Protein AF-A0A1Q2SLZ6-F1 (afdb_monomer)

Foldseek 3Di:
DDDPPDDQDVVNVLVVCLVVQVQVLCVVVVHDSDDSVPQAAEDEQEADALVSLVVVLVVVQVCVLVVNVSSHRYYHYDHSRCVNVVVQVVVCVVVVPDRLRYDCVRCPVVVVVVVPPPPVVVSVVVVCPNDPVDDDDPVNVVCVVVVVVVVVCVVVVVVVD

Organism: NCBI:txid1630141

Structure (mmCIF, N/CA/C/O backbone):
data_AF-A0A1Q2SLZ6-F1
#
_entry.id   AF-A0A1Q2SLZ6-F1
#
loop_
_atom_site.group_PDB
_atom_site.id
_atom_site.type_symbol
_atom_site.label_atom_id
_atom_site.label_alt_id
_atom_site.label_comp_id
_atom_site.label_asym_id
_atom_site.label_entity_id
_atom_site.label_seq_id
_atom_site.pdbx_PDB_ins_code
_atom_site.Cartn_x
_atom_site.Cartn_y
_atom_site.Cartn_z
_atom_site.occupancy
_atom_site.B_iso_or_equiv
_atom_site.auth_seq_id
_atom_site.auth_comp_id
_atom_site.auth_asym_id
_atom_site.auth_atom_id
_atom_site.pdbx_PDB_model_num
ATOM 1 N N . MET A 1 1 ? -4.630 22.735 33.637 1.00 45.22 1 MET A N 1
ATOM 2 C CA . MET A 1 1 ? -4.993 21.303 33.680 1.00 45.22 1 MET A CA 1
ATOM 3 C C . MET A 1 1 ? -3.987 20.560 32.815 1.00 45.22 1 MET A C 1
ATOM 5 O O . MET A 1 1 ? -3.888 20.891 31.645 1.00 45.22 1 MET A O 1
ATOM 9 N N . LYS A 1 2 ? -3.152 19.682 33.387 1.00 48.00 2 LYS A N 1
ATOM 10 C CA . LYS A 1 2 ? -2.190 18.884 32.607 1.00 48.00 2 LYS A CA 1
ATOM 11 C C . LYS A 1 2 ? -2.920 17.648 32.092 1.00 48.00 2 LYS A C 1
ATOM 13 O O . LYS A 1 2 ? -3.314 16.804 32.894 1.00 48.00 2 LYS A O 1
ATOM 18 N N . GLU A 1 3 ? -3.128 17.580 30.786 1.00 62.34 3 GLU A N 1
ATOM 19 C CA . GLU A 1 3 ? -3.581 16.374 30.102 1.00 62.34 3 GLU A CA 1
ATOM 20 C C . GLU A 1 3 ? -2.560 15.262 30.390 1.00 62.34 3 GLU A C 1
ATOM 22 O O . GLU A 1 3 ? -1.365 15.412 30.125 1.00 62.34 3 GLU A O 1
ATOM 27 N N . LYS A 1 4 ? -2.988 14.196 31.077 1.00 57.62 4 LYS A N 1
ATOM 28 C CA . LYS A 1 4 ? -2.110 13.060 31.371 1.00 57.62 4 LYS A CA 1
ATOM 29 C C . LYS A 1 4 ? -1.818 12.356 30.051 1.00 57.62 4 LYS A C 1
ATOM 31 O O . LYS A 1 4 ? -2.754 11.930 29.382 1.00 57.62 4 LYS A O 1
ATOM 36 N N . ALA A 1 5 ? -0.539 12.203 29.712 1.00 63.12 5 ALA A N 1
ATOM 37 C CA . ALA A 1 5 ? -0.117 11.387 28.582 1.00 63.12 5 ALA A CA 1
ATOM 38 C C . ALA A 1 5 ? -0.701 9.973 28.738 1.00 63.12 5 ALA A C 1
ATOM 40 O O . ALA A 1 5 ? -0.341 9.238 29.662 1.00 63.12 5 ALA A O 1
ATOM 41 N N . LYS A 1 6 ? -1.658 9.623 27.875 1.00 74.94 6 LYS A N 1
ATOM 42 C CA . LYS A 1 6 ? -2.236 8.283 27.807 1.00 74.94 6 LYS A CA 1
ATOM 43 C C . LYS A 1 6 ? -1.229 7.399 27.077 1.00 74.94 6 LYS A C 1
ATOM 45 O O . LYS A 1 6 ? -0.868 7.697 25.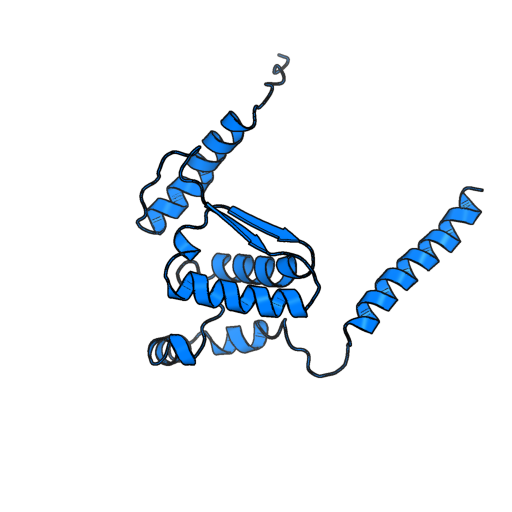943 1.00 74.94 6 LYS A O 1
ATOM 50 N N . LEU A 1 7 ? -0.755 6.339 27.729 1.00 71.94 7 LEU A N 1
ATOM 51 C CA . LEU A 1 7 ? 0.042 5.317 27.057 1.00 71.94 7 LEU A CA 1
ATOM 52 C C . LEU A 1 7 ? -0.886 4.602 26.069 1.00 71.94 7 LEU A C 1
ATOM 54 O O . LEU A 1 7 ? -1.818 3.922 26.492 1.00 71.94 7 LEU A O 1
ATOM 58 N N . ILE A 1 8 ? -0.677 4.820 24.774 1.00 72.94 8 ILE A N 1
ATOM 59 C CA . ILE A 1 8 ? -1.463 4.175 23.724 1.00 72.94 8 ILE A CA 1
ATOM 60 C C . ILE A 1 8 ? -0.816 2.820 23.437 1.00 72.94 8 ILE A C 1
ATOM 62 O O . ILE A 1 8 ? 0.354 2.757 23.058 1.00 72.94 8 ILE A O 1
ATOM 66 N N . VAL A 1 9 ? -1.556 1.733 23.655 1.00 79.38 9 VAL A N 1
ATOM 67 C CA . VAL A 1 9 ? -1.093 0.372 23.359 1.00 79.38 9 VAL A CA 1
ATOM 68 C C . VAL A 1 9 ? -1.475 0.027 21.918 1.00 79.38 9 VAL A C 1
ATOM 70 O O . VAL A 1 9 ? -2.493 0.495 21.420 1.00 79.38 9 VAL A O 1
ATOM 73 N N . GLY A 1 10 ? -0.697 -0.815 21.229 1.00 76.81 10 GLY A N 1
ATOM 74 C CA . GLY A 1 10 ? -0.959 -1.161 19.821 1.00 76.81 10 GLY A CA 1
ATOM 75 C C . GLY A 1 10 ? -2.378 -1.685 19.546 1.00 76.81 10 GLY A C 1
ATOM 76 O O . GLY A 1 10 ? -2.938 -1.402 18.494 1.00 76.81 10 GLY A O 1
ATOM 77 N N . LYS A 1 11 ? -2.998 -2.369 20.517 1.00 79.44 11 LYS A N 1
ATOM 78 C CA . LYS A 1 11 ? -4.403 -2.807 20.436 1.00 79.44 11 LYS A CA 1
ATOM 79 C C . LYS A 1 11 ? -5.386 -1.635 20.379 1.00 79.44 11 LYS A C 1
ATOM 81 O O . LYS A 1 11 ? -6.328 -1.674 19.596 1.00 79.44 11 LYS A O 1
ATOM 86 N N . ASP A 1 12 ? -5.134 -0.586 21.161 1.00 83.69 12 ASP A N 1
ATOM 87 C CA . ASP A 1 12 ? -5.962 0.623 21.164 1.00 83.69 12 ASP A CA 1
ATOM 88 C C . ASP A 1 12 ? -5.869 1.342 19.812 1.00 83.69 12 ASP A C 1
ATOM 90 O O . ASP A 1 12 ? -6.883 1.799 19.292 1.00 83.69 12 ASP A O 1
ATOM 94 N N . VAL A 1 13 ? -4.669 1.379 19.213 1.00 85.19 13 VAL A N 1
ATOM 95 C CA . VAL A 1 13 ? -4.447 1.963 17.878 1.00 85.19 13 VAL A CA 1
ATOM 96 C C . VAL A 1 13 ? -5.210 1.191 16.811 1.00 85.19 13 VAL A C 1
ATOM 98 O O . VAL A 1 13 ? -5.928 1.796 16.024 1.00 85.19 13 VAL A O 1
ATOM 101 N N . ILE A 1 14 ? -5.084 -0.140 16.787 1.00 85.12 14 ILE A N 1
ATOM 102 C CA . ILE A 1 14 ? -5.745 -0.978 15.776 1.00 85.12 14 ILE A CA 1
ATOM 103 C C . ILE A 1 14 ? -7.265 -0.841 15.879 1.00 85.12 14 ILE A C 1
ATOM 105 O O . ILE A 1 14 ? -7.937 -0.708 14.860 1.00 85.12 14 ILE A O 1
ATOM 109 N N . ALA A 1 15 ? -7.814 -0.827 17.096 1.00 87.50 15 ALA A N 1
ATOM 110 C CA . ALA A 1 15 ? -9.242 -0.618 17.302 1.00 87.50 15 ALA A CA 1
ATOM 111 C C . ALA A 1 15 ? -9.692 0.773 16.817 1.00 87.50 15 ALA A C 1
ATOM 113 O O . ALA A 1 15 ? -10.687 0.882 16.103 1.00 87.50 15 ALA A O 1
ATOM 114 N N . GLU A 1 16 ? -8.947 1.831 17.148 1.00 90.25 16 GLU A N 1
ATOM 115 C CA . GLU A 1 16 ? -9.256 3.196 16.709 1.00 90.25 16 GLU A CA 1
ATOM 116 C C . GLU A 1 16 ? -9.184 3.344 15.180 1.00 90.25 16 GLU A C 1
ATOM 118 O O . GLU A 1 16 ? -10.097 3.889 14.555 1.00 90.25 16 GLU A O 1
ATOM 123 N N . GLU A 1 17 ? -8.124 2.831 14.555 1.00 89.81 17 GLU A N 1
ATOM 124 C CA . GLU A 1 17 ? -7.969 2.838 13.100 1.00 89.81 17 GLU A CA 1
ATOM 125 C C . GLU A 1 17 ? -9.037 2.000 12.403 1.00 89.81 17 GLU A C 1
ATOM 127 O O . GLU A 1 17 ? -9.509 2.376 11.324 1.00 89.81 17 GLU A O 1
ATOM 132 N N . HIS A 1 18 ? -9.448 0.884 13.011 1.00 91.31 18 HIS A N 1
ATOM 133 C CA . HIS A 1 18 ? -10.498 0.044 12.455 1.00 91.31 18 HIS A CA 1
ATOM 134 C C . HIS A 1 18 ? -11.826 0.790 12.387 1.00 91.31 18 HIS A C 1
ATOM 136 O O . HIS A 1 18 ? -12.443 0.836 11.322 1.00 91.31 18 HIS A O 1
ATOM 142 N N . GLU A 1 19 ? -12.218 1.452 13.477 1.00 92.88 19 GLU A N 1
ATOM 143 C CA . GLU A 1 19 ? -13.421 2.288 13.511 1.00 92.88 19 GLU A CA 1
ATOM 144 C C . GLU A 1 19 ? -13.336 3.451 12.515 1.00 92.88 19 GLU A C 1
ATOM 146 O O . GLU A 1 19 ? -14.301 3.748 11.808 1.00 92.88 19 GLU A O 1
ATOM 151 N N . LYS A 1 20 ? -12.171 4.103 12.430 1.00 94.06 20 LYS A N 1
ATOM 152 C CA . LYS A 1 20 ? -12.000 5.334 11.653 1.00 94.06 20 LYS A CA 1
ATOM 153 C C . LYS A 1 20 ? -11.831 5.104 10.151 1.00 94.06 20 LYS A C 1
ATOM 155 O O . LYS A 1 20 ? -12.354 5.886 9.358 1.00 94.06 20 LYS A O 1
ATOM 160 N N . TYR A 1 21 ? -11.095 4.070 9.748 1.00 91.69 21 TYR A N 1
ATOM 161 C CA . TYR A 1 21 ? -10.684 3.861 8.355 1.00 91.69 21 TYR A CA 1
ATOM 162 C C . TYR A 1 21 ? -11.156 2.523 7.783 1.00 91.69 21 TYR A C 1
ATOM 164 O O . TYR A 1 21 ? -11.656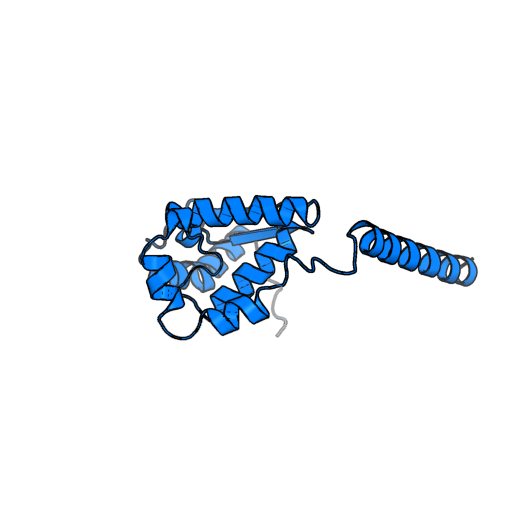 2.489 6.655 1.00 91.69 21 TYR A O 1
ATOM 172 N N . VAL A 1 22 ? -11.043 1.424 8.536 1.00 93.00 22 VAL A N 1
ATOM 173 C CA . VAL A 1 22 ? -11.332 0.079 8.007 1.00 93.00 22 VAL A CA 1
ATOM 174 C C . VAL A 1 22 ? -12.830 -0.154 7.837 1.00 93.00 22 VAL A C 1
ATOM 176 O O . VAL A 1 22 ? -13.259 -0.570 6.757 1.00 93.00 22 VAL A O 1
ATOM 179 N N . LYS A 1 23 ? -13.650 0.155 8.848 1.00 93.88 23 LYS A N 1
ATOM 180 C CA . LYS A 1 23 ? -15.105 -0.045 8.783 1.00 93.88 23 LYS A CA 1
ATOM 181 C C . LYS A 1 23 ? -15.769 0.737 7.648 1.00 93.88 23 LYS A C 1
ATOM 183 O O . LYS A 1 23 ? -16.479 0.102 6.866 1.00 93.88 23 LYS A O 1
ATOM 188 N N . PRO A 1 24 ? -15.534 2.056 7.469 1.00 92.94 24 PRO A N 1
ATOM 189 C CA . PRO A 1 24 ? -16.144 2.797 6.363 1.00 92.94 24 PRO A CA 1
ATOM 190 C C . PRO A 1 24 ? -15.738 2.244 4.992 1.00 92.94 24 PRO A C 1
ATOM 192 O O . PRO A 1 24 ? -16.563 2.133 4.085 1.00 92.94 24 PRO A O 1
ATOM 195 N N . ARG A 1 25 ? -14.469 1.843 4.848 1.00 90.56 25 ARG A N 1
ATOM 196 C CA . ARG A 1 25 ? -13.926 1.265 3.615 1.00 90.56 25 ARG A CA 1
ATOM 197 C C . ARG A 1 25 ? -14.546 -0.100 3.299 1.00 90.56 25 ARG A C 1
ATOM 199 O O . ARG A 1 25 ? -14.970 -0.325 2.165 1.00 90.56 25 ARG A O 1
ATOM 206 N N . ARG A 1 26 ? -14.631 -1.002 4.284 1.00 92.62 26 ARG A N 1
ATOM 207 C CA . ARG A 1 26 ? -15.270 -2.323 4.135 1.00 92.62 26 ARG A CA 1
ATOM 208 C C . ARG A 1 26 ? -16.764 -2.194 3.851 1.00 92.62 26 ARG A C 1
ATOM 210 O O . ARG A 1 26 ? -17.255 -2.877 2.955 1.00 92.62 26 ARG A O 1
ATOM 217 N N . ALA A 1 27 ? -17.450 -1.250 4.498 1.00 92.62 27 ALA A N 1
ATOM 218 C CA . ALA A 1 27 ? -18.846 -0.931 4.205 1.00 92.62 27 ALA A CA 1
ATOM 219 C C . ALA A 1 27 ? -19.034 -0.468 2.748 1.00 92.62 27 ALA A C 1
ATOM 221 O O . ALA A 1 27 ? -19.904 -0.990 2.050 1.00 92.62 27 ALA A O 1
ATOM 222 N N . TYR A 1 28 ? -18.175 0.433 2.249 1.00 88.81 28 TYR A N 1
ATOM 223 C CA . TYR A 1 28 ? -18.176 0.846 0.838 1.00 88.81 28 TYR A CA 1
ATOM 224 C C . TYR A 1 28 ? -17.950 -0.342 -0.114 1.00 88.81 28 TYR A C 1
ATOM 226 O O . TYR A 1 28 ? -18.629 -0.471 -1.132 1.00 88.81 28 TYR A O 1
ATOM 234 N N . ALA A 1 29 ? -17.048 -1.256 0.248 1.00 88.62 29 ALA A N 1
ATOM 235 C CA . ALA A 1 29 ? -16.756 -2.470 -0.512 1.00 88.62 29 ALA A CA 1
ATOM 236 C C . ALA A 1 29 ? -17.788 -3.606 -0.330 1.00 88.62 29 ALA A C 1
ATOM 238 O O . ALA A 1 29 ? -17.629 -4.666 -0.945 1.00 88.62 29 ALA A O 1
ATOM 239 N N . LYS A 1 30 ? -18.833 -3.403 0.489 1.00 92.81 30 LYS A N 1
ATOM 240 C CA . LYS A 1 30 ? -19.842 -4.411 0.866 1.00 92.81 30 LYS A CA 1
ATOM 241 C C . LYS A 1 30 ? -19.221 -5.680 1.470 1.00 92.81 30 LYS A C 1
ATOM 243 O O . LYS A 1 30 ? -19.601 -6.799 1.127 1.00 92.81 30 LYS A O 1
ATOM 248 N N . ILE A 1 31 ? -18.229 -5.498 2.335 1.00 91.44 31 ILE A N 1
ATOM 249 C CA . ILE A 1 31 ? -17.547 -6.552 3.095 1.00 91.44 31 ILE A CA 1
ATOM 250 C C . ILE A 1 31 ? -17.898 -6.366 4.571 1.00 91.44 31 ILE A C 1
ATOM 252 O O . ILE A 1 31 ? -18.040 -5.234 5.033 1.00 91.44 31 ILE A O 1
ATOM 256 N N . ASP A 1 32 ? -18.035 -7.472 5.300 1.00 92.38 32 ASP A N 1
ATOM 257 C CA . ASP A 1 32 ? -18.250 -7.434 6.745 1.00 92.38 32 ASP A CA 1
ATOM 258 C C . ASP A 1 32 ? -17.109 -6.700 7.468 1.00 92.38 32 ASP A C 1
ATOM 260 O O . ASP A 1 32 ? -15.943 -6.810 7.081 1.00 92.38 32 ASP A O 1
ATOM 264 N N . ALA A 1 33 ? -17.445 -5.940 8.512 1.00 87.94 33 ALA A N 1
ATOM 265 C CA . ALA A 1 33 ? -16.465 -5.175 9.277 1.00 87.94 33 ALA A CA 1
ATOM 266 C C . ALA A 1 33 ? -15.398 -6.083 9.913 1.00 87.94 33 ALA A C 1
ATOM 268 O O . ALA A 1 33 ? -14.222 -5.703 9.922 1.00 87.94 33 ALA A O 1
ATOM 269 N N . GLY A 1 34 ? -15.781 -7.286 10.351 1.00 90.44 34 GLY A N 1
ATOM 270 C CA . GLY A 1 34 ? -14.912 -8.244 11.026 1.00 90.44 34 GLY A CA 1
ATOM 271 C C . GLY A 1 34 ? -14.405 -7.777 12.393 1.00 90.44 34 GLY A C 1
ATOM 272 O O . GLY A 1 34 ? -14.645 -6.648 12.833 1.00 90.44 34 GLY A O 1
ATOM 273 N N . ASP A 1 35 ? -13.676 -8.670 13.053 1.00 89.50 35 ASP A N 1
ATOM 274 C CA . ASP A 1 35 ? -12.916 -8.418 14.273 1.00 89.50 35 ASP A CA 1
ATOM 275 C C . ASP A 1 35 ? -11.612 -7.665 13.922 1.00 89.50 35 ASP A C 1
ATOM 277 O O . ASP A 1 35 ? -10.799 -8.186 13.147 1.00 89.50 35 ASP A O 1
ATOM 281 N N . PRO A 1 36 ? -11.376 -6.459 14.477 1.00 83.06 36 PRO A N 1
ATOM 282 C CA . PRO A 1 36 ? -10.177 -5.668 14.197 1.00 83.06 36 PRO A CA 1
ATOM 283 C C . PRO A 1 36 ? -8.860 -6.397 14.498 1.00 83.06 36 PRO A C 1
ATOM 285 O O . PRO A 1 36 ? -7.859 -6.116 13.844 1.00 83.06 36 PRO A O 1
ATOM 288 N N . GLU A 1 37 ? -8.834 -7.330 15.456 1.00 83.38 37 GLU A N 1
ATOM 289 C CA . GLU A 1 37 ? -7.606 -8.043 15.834 1.00 83.38 37 GLU A CA 1
ATOM 290 C C . GLU A 1 37 ? -7.343 -9.299 14.994 1.00 83.38 37 GLU A C 1
ATOM 292 O O . GLU A 1 37 ? -6.207 -9.772 14.949 1.00 83.38 37 GLU A O 1
ATOM 297 N N . LYS A 1 38 ? -8.369 -9.866 14.347 1.00 88.12 38 LYS A N 1
ATOM 298 C CA . LYS A 1 38 ? -8.267 -11.179 13.680 1.00 88.12 38 LYS A CA 1
ATOM 299 C C . LYS A 1 38 ? -8.472 -11.125 12.179 1.00 88.12 38 LYS A C 1
ATOM 301 O O . LYS A 1 38 ? -7.879 -11.923 11.460 1.00 88.12 38 LYS A O 1
ATOM 306 N N . ASP A 1 39 ? -9.294 -10.189 11.721 1.00 90.44 39 ASP A N 1
ATOM 307 C CA . ASP A 1 39 ? -9.750 -10.157 10.337 1.00 90.44 39 ASP A CA 1
ATOM 308 C C . ASP A 1 39 ? -9.041 -9.085 9.508 1.00 90.44 39 ASP A C 1
ATOM 310 O O . ASP A 1 39 ? -9.337 -8.955 8.320 1.00 90.44 39 ASP A O 1
ATOM 314 N N . ALA A 1 40 ? -8.131 -8.304 10.101 1.00 90.25 40 ALA A N 1
ATOM 315 C CA . ALA A 1 40 ? -7.353 -7.293 9.393 1.00 90.25 40 ALA A CA 1
ATOM 316 C C . ALA A 1 40 ? -6.402 -7.937 8.371 1.00 90.25 40 ALA A C 1
ATOM 318 O O . ALA A 1 40 ? -5.631 -8.843 8.692 1.00 90.25 40 ALA A O 1
ATOM 319 N N . VAL A 1 41 ? -6.423 -7.438 7.134 1.00 93.44 41 VAL A N 1
ATOM 320 C CA . VAL A 1 41 ? -5.579 -7.945 6.045 1.00 93.44 41 VAL A CA 1
ATOM 321 C C . VAL A 1 41 ? -4.556 -6.890 5.643 1.00 93.44 41 VAL A C 1
ATOM 323 O O . VAL A 1 41 ? -4.905 -5.797 5.195 1.00 93.44 41 VAL A O 1
ATOM 326 N N . GLY A 1 42 ? -3.276 -7.240 5.756 1.00 93.88 42 GLY A N 1
ATOM 327 C CA . GLY A 1 42 ? -2.162 -6.428 5.273 1.00 93.88 42 GLY A CA 1
ATOM 328 C C . GLY A 1 42 ? -1.574 -6.964 3.968 1.00 93.88 42 GLY A C 1
ATOM 329 O O . GLY A 1 42 ? -1.396 -8.170 3.813 1.00 93.88 42 GLY A O 1
ATOM 330 N N . LEU A 1 43 ? -1.222 -6.066 3.049 1.00 96.12 43 LEU A N 1
ATOM 331 C CA . LEU A 1 43 ? -0.429 -6.362 1.857 1.00 96.12 43 LEU A CA 1
ATOM 332 C C . LEU A 1 43 ? 0.934 -5.673 1.960 1.00 96.12 43 LEU A C 1
ATOM 334 O O . LEU A 1 43 ? 1.016 -4.457 2.115 1.00 96.12 43 LEU A O 1
ATOM 338 N N . GLY A 1 44 ? 2.007 -6.456 1.856 1.00 96.88 44 GLY A N 1
ATOM 339 C CA . GLY A 1 44 ? 3.382 -5.961 1.830 1.00 96.88 44 GLY A CA 1
ATOM 340 C C . GLY A 1 44 ? 3.968 -5.991 0.419 1.00 96.88 44 GLY A C 1
ATOM 341 O O . GLY A 1 44 ? 4.020 -7.057 -0.188 1.00 96.88 44 GLY A O 1
ATOM 342 N N . LEU A 1 45 ? 4.450 -4.854 -0.087 1.00 95.25 45 LEU A N 1
ATOM 343 C CA . LEU A 1 45 ? 5.175 -4.748 -1.357 1.00 95.25 45 LEU A CA 1
ATOM 344 C C . LEU A 1 45 ? 6.662 -4.504 -1.087 1.00 95.25 45 LEU A C 1
ATOM 346 O O . LEU A 1 45 ? 7.069 -3.443 -0.599 1.00 95.25 45 LEU A O 1
ATOM 350 N N . SER A 1 46 ? 7.480 -5.509 -1.392 1.00 93.19 46 SER A N 1
ATOM 351 C CA . SER A 1 46 ? 8.912 -5.500 -1.094 1.00 93.19 46 SER A CA 1
ATOM 352 C C . SER A 1 46 ? 9.713 -4.578 -2.024 1.00 93.19 46 SER A C 1
ATOM 354 O O . SER A 1 46 ? 9.252 -4.144 -3.081 1.00 93.19 46 SER A O 1
ATOM 356 N N . GLY A 1 47 ? 10.945 -4.269 -1.614 1.00 89.00 47 GLY A N 1
ATOM 357 C CA . GLY A 1 47 ? 11.883 -3.437 -2.369 1.00 89.00 47 GLY A CA 1
ATOM 358 C C . GLY A 1 47 ? 12.584 -4.189 -3.503 1.00 89.00 47 GLY A C 1
ATOM 359 O O . GLY A 1 47 ? 12.251 -5.328 -3.811 1.00 89.00 47 GLY A O 1
ATOM 360 N N . GLY A 1 48 ? 13.571 -3.543 -4.134 1.00 81.62 48 GLY A N 1
ATOM 361 C CA . GLY A 1 48 ? 14.330 -4.117 -5.261 1.00 81.62 48 GLY A CA 1
ATOM 362 C C . GLY A 1 48 ? 14.294 -3.287 -6.550 1.00 81.62 48 GLY A C 1
ATOM 363 O O . GLY A 1 48 ? 14.519 -3.819 -7.639 1.00 81.62 48 GLY A O 1
ATOM 364 N N . GLY A 1 49 ? 13.992 -1.989 -6.438 1.00 79.25 49 GLY A N 1
ATOM 365 C CA . GLY A 1 49 ? 13.941 -1.061 -7.569 1.00 79.25 49 GLY A CA 1
ATOM 366 C C . GLY A 1 49 ? 12.847 -1.405 -8.582 1.00 79.25 49 GLY A C 1
ATOM 367 O O . GLY A 1 49 ? 11.825 -2.001 -8.239 1.00 79.25 49 GLY A O 1
ATOM 368 N N . ILE A 1 50 ? 13.071 -1.038 -9.845 1.00 73.38 50 ILE A N 1
ATOM 369 C CA . ILE A 1 50 ? 12.049 -1.135 -10.898 1.00 73.38 50 ILE A CA 1
ATOM 370 C C . ILE A 1 50 ? 11.600 -2.574 -11.185 1.00 73.38 50 ILE A C 1
ATOM 372 O O . ILE A 1 50 ? 10.422 -2.806 -11.427 1.00 73.38 50 ILE A O 1
ATOM 376 N N . ARG A 1 51 ? 12.499 -3.565 -11.079 1.00 81.00 51 ARG A N 1
ATOM 377 C CA . ARG A 1 51 ? 12.137 -4.976 -11.307 1.00 81.00 51 ARG A CA 1
ATOM 378 C C . ARG A 1 51 ? 11.120 -5.466 -10.280 1.00 81.00 51 ARG A C 1
ATOM 380 O O . ARG A 1 51 ? 10.174 -6.160 -10.635 1.00 81.00 51 ARG A O 1
ATOM 387 N N . SER A 1 52 ? 11.304 -5.070 -9.021 1.00 82.88 52 SER A N 1
ATOM 388 C CA . SER A 1 52 ? 10.347 -5.380 -7.960 1.00 82.88 52 SER A CA 1
ATOM 389 C C . SER A 1 52 ? 9.029 -4.629 -8.157 1.00 82.88 52 SER A C 1
ATOM 391 O O . SER A 1 52 ? 7.966 -5.213 -7.981 1.00 82.88 52 SER A O 1
ATOM 393 N N . ALA A 1 53 ? 9.065 -3.374 -8.620 1.00 84.69 53 ALA A N 1
ATOM 394 C CA . ALA A 1 53 ? 7.848 -2.635 -8.963 1.00 84.69 53 ALA A CA 1
ATOM 395 C C . ALA A 1 53 ? 7.019 -3.358 -10.044 1.00 84.69 53 ALA A C 1
ATOM 397 O O . ALA A 1 53 ? 5.815 -3.529 -9.872 1.00 84.69 53 ALA A O 1
ATOM 398 N N . THR A 1 54 ? 7.657 -3.850 -11.114 1.00 81.75 54 THR A N 1
ATOM 399 C CA . THR A 1 54 ? 6.987 -4.630 -12.171 1.00 81.75 54 THR A CA 1
ATOM 400 C C . THR A 1 54 ? 6.434 -5.958 -11.652 1.00 81.75 54 THR A C 1
ATOM 402 O O . THR A 1 54 ? 5.320 -6.340 -12.004 1.00 81.75 54 THR A O 1
ATOM 405 N N . PHE A 1 55 ? 7.176 -6.657 -10.791 1.00 86.81 55 PHE A N 1
ATOM 406 C CA . PHE A 1 55 ? 6.691 -7.889 -10.169 1.00 86.81 55 PHE A CA 1
ATOM 407 C C . PHE A 1 55 ? 5.465 -7.627 -9.280 1.00 86.81 55 PHE A C 1
ATOM 409 O O . PHE A 1 55 ? 4.430 -8.271 -9.440 1.00 86.81 55 PHE A O 1
ATOM 416 N N . ASN A 1 56 ? 5.551 -6.630 -8.396 1.00 92.19 56 ASN A N 1
ATOM 417 C CA . ASN A 1 56 ? 4.463 -6.228 -7.508 1.00 92.19 56 ASN A CA 1
ATOM 418 C C . ASN A 1 56 ? 3.232 -5.740 -8.286 1.00 92.19 56 ASN A C 1
ATOM 420 O O . ASN A 1 56 ? 2.111 -6.014 -7.870 1.00 92.19 56 ASN A O 1
ATOM 424 N N . LEU A 1 57 ? 3.414 -5.080 -9.435 1.00 90.25 57 LEU A N 1
ATOM 425 C CA . LEU A 1 57 ? 2.317 -4.745 -10.346 1.00 90.25 57 LEU A CA 1
ATOM 426 C C . LEU A 1 57 ? 1.565 -6.005 -10.809 1.00 90.25 57 LEU A C 1
ATOM 428 O O . LEU A 1 57 ? 0.338 -6.038 -10.736 1.00 90.25 57 LEU A O 1
A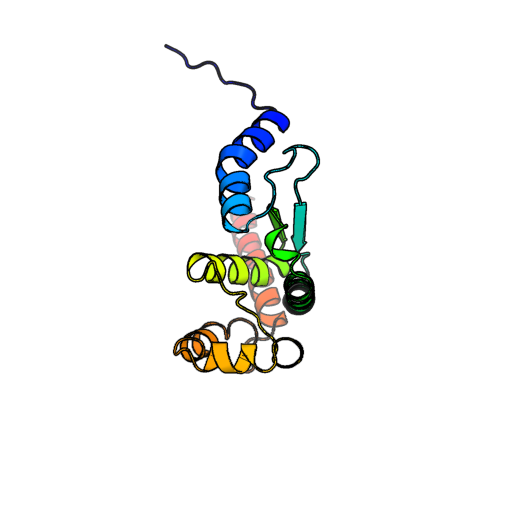TOM 432 N N . GLY A 1 58 ? 2.280 -7.055 -11.222 1.00 88.31 58 GLY A N 1
ATOM 433 C CA . GLY A 1 58 ? 1.663 -8.332 -11.596 1.00 88.31 58 GLY A CA 1
ATOM 434 C C . GLY A 1 58 ? 0.912 -8.993 -10.435 1.00 88.31 58 GLY A C 1
ATOM 435 O O . GLY A 1 58 ? -0.187 -9.516 -10.624 1.00 88.31 58 GLY A O 1
ATOM 436 N N . ILE A 1 59 ? 1.457 -8.910 -9.216 1.00 93.56 59 ILE A N 1
ATOM 437 C CA . ILE A 1 59 ? 0.773 -9.382 -8.003 1.00 93.56 5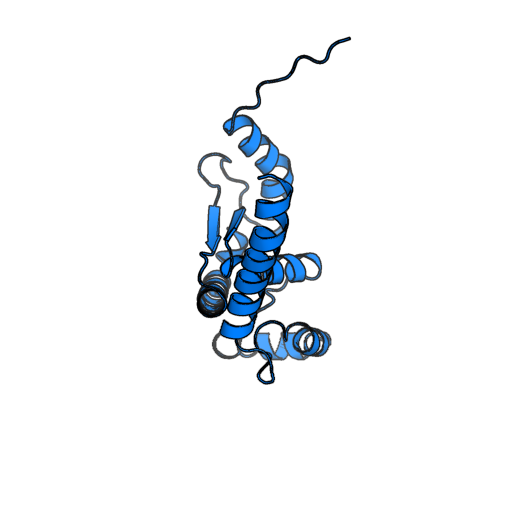9 ILE A CA 1
ATOM 438 C C . ILE A 1 59 ? -0.512 -8.589 -7.753 1.00 93.56 59 ILE A C 1
ATOM 440 O O . ILE A 1 59 ? -1.556 -9.195 -7.537 1.00 93.56 59 ILE A O 1
ATOM 444 N N . LEU A 1 60 ? -0.475 -7.256 -7.831 1.00 92.75 60 LEU A N 1
ATOM 445 C CA . LEU A 1 60 ? -1.662 -6.413 -7.653 1.00 92.75 60 LEU A CA 1
ATOM 446 C C . LEU A 1 60 ? -2.742 -6.722 -8.693 1.00 92.75 60 LEU A C 1
ATOM 448 O O . LEU A 1 60 ? -3.913 -6.820 -8.341 1.00 92.75 60 LEU A O 1
ATOM 452 N N . GLN A 1 61 ? -2.347 -6.937 -9.949 1.00 89.88 61 GLN A N 1
ATOM 453 C CA . GLN A 1 61 ? -3.256 -7.346 -11.020 1.00 89.88 61 GLN A CA 1
ATOM 454 C C . GLN A 1 61 ? -3.920 -8.694 -10.729 1.00 89.88 61 GLN A C 1
ATOM 456 O O . GLN A 1 61 ? -5.125 -8.833 -10.920 1.00 89.88 61 GLN A O 1
ATOM 461 N N . ALA A 1 62 ? -3.167 -9.680 -10.234 1.00 90.50 62 ALA A N 1
ATOM 462 C CA . ALA A 1 62 ? -3.724 -10.976 -9.857 1.00 90.50 62 ALA A CA 1
ATOM 463 C C . ALA A 1 62 ? -4.646 -10.872 -8.628 1.00 90.50 62 ALA A C 1
ATOM 465 O O . ALA A 1 62 ? -5.737 -11.436 -8.618 1.00 90.50 62 ALA A O 1
ATOM 466 N N . VAL A 1 63 ? -4.236 -10.129 -7.600 1.00 92.50 63 VAL A N 1
ATOM 467 C CA . VAL A 1 63 ? -5.013 -9.919 -6.368 1.00 92.50 63 VAL A CA 1
ATOM 468 C C . VAL A 1 63 ? -6.337 -9.208 -6.660 1.00 92.50 63 VAL A C 1
ATOM 470 O O . VAL A 1 63 ? -7.370 -9.583 -6.102 1.00 92.50 63 VAL A O 1
ATOM 473 N N . GLU A 1 64 ? -6.330 -8.215 -7.548 1.00 90.25 64 GLU A N 1
ATOM 474 C CA . GLU A 1 64 ? -7.554 -7.567 -8.016 1.00 90.25 64 GLU A CA 1
ATOM 475 C C . GLU A 1 64 ? -8.413 -8.515 -8.861 1.00 90.25 64 GLU A C 1
ATOM 477 O O . GLU A 1 64 ? -9.623 -8.570 -8.656 1.00 90.25 64 GLU A O 1
ATOM 482 N N . LEU A 1 65 ? -7.813 -9.307 -9.757 1.00 86.88 65 LEU A N 1
ATOM 483 C CA . LEU A 1 65 ? -8.545 -10.258 -10.600 1.00 86.88 65 LEU A CA 1
ATOM 484 C C . LEU A 1 65 ? -9.387 -11.242 -9.773 1.00 86.88 65 LEU A C 1
ATOM 486 O O . LEU A 1 65 ? -10.524 -11.540 -10.128 1.00 86.88 65 LEU A O 1
ATOM 490 N N . TYR A 1 66 ? -8.857 -11.715 -8.642 1.00 89.50 66 TYR A N 1
ATOM 491 C CA . TYR A 1 66 ? -9.591 -12.579 -7.710 1.00 89.50 66 TYR A CA 1
ATOM 492 C C . TYR A 1 66 ? -10.505 -11.808 -6.739 1.00 89.50 66 TYR A C 1
ATOM 494 O O . TYR A 1 66 ? -11.091 -12.395 -5.829 1.00 89.50 66 TYR A O 1
ATOM 502 N N . GLY A 1 67 ? -10.634 -10.488 -6.898 1.00 88.69 67 GLY A N 1
ATOM 503 C CA . GLY A 1 67 ? -11.452 -9.625 -6.049 1.00 88.69 67 GLY A CA 1
ATOM 504 C C . GLY A 1 67 ? -10.963 -9.553 -4.603 1.00 88.69 67 GLY A C 1
ATOM 505 O O . GLY A 1 67 ? -11.762 -9.299 -3.696 1.00 88.69 67 GLY A O 1
ATOM 506 N N . PHE A 1 68 ? -9.675 -9.814 -4.364 1.00 92.38 68 PHE A N 1
ATOM 507 C CA . PHE A 1 68 ? -9.088 -9.838 -3.028 1.00 92.38 68 PHE A CA 1
ATOM 508 C C . PHE A 1 68 ? -8.535 -8.471 -2.613 1.00 92.38 68 PHE A C 1
ATOM 510 O O . PHE A 1 68 ? -8.492 -8.180 -1.421 1.00 92.38 68 PHE A O 1
ATOM 517 N N . LEU A 1 69 ? -8.207 -7.583 -3.560 1.00 92.12 69 LEU A N 1
ATOM 518 C CA . LEU A 1 69 ? -7.658 -6.257 -3.243 1.00 92.12 69 LEU A CA 1
ATOM 519 C C . LEU A 1 69 ? -8.603 -5.435 -2.355 1.00 92.12 69 LEU A C 1
ATOM 521 O O . LEU A 1 69 ? -8.169 -4.828 -1.383 1.00 92.12 69 LEU A O 1
ATOM 525 N N . LYS A 1 70 ? -9.918 -5.505 -2.599 1.00 90.81 70 LYS A N 1
ATOM 526 C CA . LYS A 1 70 ? -10.939 -4.872 -1.745 1.00 90.81 70 LYS A CA 1
ATOM 527 C C . LYS A 1 70 ? -10.976 -5.402 -0.304 1.00 90.81 70 LYS A C 1
ATOM 529 O O . LYS A 1 70 ? -11.620 -4.783 0.540 1.00 90.81 70 LYS A O 1
ATOM 534 N N . ARG A 1 71 ? -10.341 -6.537 0.002 1.00 92.38 71 ARG A N 1
ATOM 535 C CA . ARG A 1 71 ? -10.221 -7.073 1.369 1.00 92.38 71 ARG A CA 1
ATOM 536 C C . ARG A 1 71 ? -8.971 -6.574 2.089 1.00 92.38 71 ARG A C 1
ATOM 538 O O . ARG A 1 71 ? -8.949 -6.664 3.305 1.00 92.38 71 ARG A O 1
ATOM 545 N N . VAL A 1 72 ? -7.990 -6.028 1.371 1.00 94.00 72 VAL A N 1
ATOM 546 C CA . VAL A 1 72 ? -6.772 -5.457 1.954 1.00 94.00 72 VAL A CA 1
ATOM 547 C C . VAL A 1 72 ? -7.116 -4.157 2.684 1.00 94.00 72 VAL A C 1
ATOM 549 O O . VAL A 1 72 ? -7.702 -3.243 2.103 1.00 94.00 72 VAL A O 1
ATOM 552 N N . ASP A 1 73 ? -6.764 -4.085 3.964 1.00 93.00 73 ASP A N 1
ATOM 553 C CA . ASP A 1 73 ? -6.987 -2.924 4.831 1.00 93.00 73 ASP A CA 1
ATOM 554 C C . ASP A 1 73 ? -5.734 -2.059 4.954 1.00 93.00 73 ASP A C 1
ATOM 556 O O . ASP A 1 73 ? -5.828 -0.835 4.985 1.00 93.00 73 ASP A O 1
ATOM 560 N N . TYR A 1 74 ? -4.564 -2.700 4.977 1.00 93.44 74 TYR A N 1
ATOM 561 C CA . TYR A 1 74 ? -3.281 -2.042 5.183 1.00 93.44 74 TYR A CA 1
ATOM 562 C C . TYR A 1 74 ? -2.327 -2.343 4.033 1.00 93.44 74 TYR A C 1
ATOM 564 O O . TYR A 1 74 ? -2.176 -3.492 3.622 1.00 93.44 74 TYR A O 1
ATOM 572 N N . LEU A 1 75 ? -1.645 -1.313 3.536 1.00 94.56 75 LEU A N 1
ATOM 573 C CA . LEU A 1 75 ? -0.609 -1.437 2.515 1.00 94.56 75 LEU A CA 1
ATOM 574 C C . LEU A 1 75 ? 0.726 -0.979 3.104 1.00 94.56 75 LEU A C 1
ATOM 576 O O . LEU A 1 75 ? 0.866 0.171 3.509 1.00 94.56 75 LEU A O 1
ATOM 580 N N . SER A 1 76 ? 1.708 -1.875 3.133 1.00 95.81 76 SER A N 1
ATOM 581 C CA . SER A 1 76 ? 3.079 -1.574 3.544 1.00 95.81 76 SER A CA 1
ATOM 582 C C . SER A 1 76 ? 4.004 -1.722 2.348 1.00 95.81 76 SER A C 1
ATOM 584 O O . SER A 1 76 ? 3.971 -2.730 1.647 1.00 95.81 76 SER A O 1
ATOM 586 N N . THR A 1 77 ? 4.822 -0.713 2.078 1.00 95.25 77 THR A N 1
ATOM 587 C CA . THR A 1 77 ? 5.683 -0.684 0.891 1.00 95.25 77 THR A CA 1
ATOM 588 C C . THR A 1 77 ? 7.076 -0.208 1.254 1.00 95.25 77 THR A C 1
ATOM 590 O O . THR A 1 77 ? 7.214 0.715 2.055 1.00 95.25 77 THR A O 1
ATOM 593 N N . VAL A 1 78 ? 8.106 -0.756 0.608 1.00 93.25 78 VAL A N 1
ATOM 594 C CA . VAL A 1 78 ? 9.487 -0.273 0.761 1.00 93.25 78 VAL A CA 1
ATOM 595 C C . VAL A 1 78 ? 10.167 -0.094 -0.596 1.00 93.25 78 VAL A C 1
ATOM 597 O O . VAL A 1 78 ? 10.021 -0.932 -1.486 1.00 93.25 78 VAL A O 1
ATOM 600 N N . SER A 1 79 ? 10.951 0.979 -0.760 1.00 89.81 79 SER A N 1
ATOM 601 C CA . SER A 1 79 ? 11.772 1.247 -1.957 1.00 89.81 79 SER A CA 1
ATOM 602 C C . SER A 1 79 ? 10.992 1.032 -3.274 1.00 89.81 79 SER A C 1
ATOM 604 O O . SER A 1 79 ? 10.013 1.728 -3.520 1.00 89.81 79 SER A O 1
ATOM 606 N N . GLY A 1 80 ? 11.383 0.053 -4.100 1.00 78.56 80 GLY A N 1
ATOM 607 C CA . GLY A 1 80 ? 10.725 -0.287 -5.367 1.00 78.56 80 GLY A CA 1
ATOM 608 C C . GLY A 1 80 ? 9.227 -0.603 -5.255 1.00 78.56 80 GLY A C 1
ATOM 609 O O . GLY A 1 80 ? 8.462 -0.209 -6.132 1.00 78.56 80 GLY A O 1
ATOM 610 N N . GLY A 1 81 ? 8.785 -1.241 -4.166 1.00 86.94 81 GLY A N 1
ATOM 611 C CA . GLY A 1 81 ? 7.363 -1.457 -3.883 1.00 86.94 81 GLY A CA 1
ATOM 612 C C . GLY A 1 81 ? 6.611 -0.155 -3.602 1.00 86.94 81 GLY A C 1
ATOM 613 O O . GLY A 1 81 ? 5.421 -0.058 -3.890 1.00 86.94 81 GLY A O 1
ATOM 614 N N . GLY A 1 82 ? 7.316 0.872 -3.115 1.00 88.81 82 GLY A N 1
ATOM 615 C CA . GLY A 1 82 ? 6.778 2.215 -2.915 1.00 88.81 82 GLY A CA 1
ATOM 616 C C . GLY A 1 82 ? 6.340 2.871 -4.221 1.00 88.81 82 GLY A C 1
ATOM 617 O O . GLY A 1 82 ? 5.286 3.488 -4.246 1.00 88.81 82 GLY A O 1
ATOM 618 N N . TYR A 1 83 ? 7.059 2.663 -5.332 1.00 84.00 83 TYR A N 1
ATOM 619 C CA . TYR A 1 83 ? 6.660 3.232 -6.627 1.00 84.00 83 TYR A CA 1
ATOM 620 C C . TYR A 1 83 ? 5.254 2.795 -7.039 1.00 84.00 83 TYR A C 1
ATOM 622 O O . TYR A 1 83 ? 4.402 3.629 -7.345 1.00 84.00 83 TYR A O 1
ATOM 630 N N . ILE A 1 84 ? 4.995 1.485 -7.013 1.00 87.94 84 ILE A N 1
ATOM 631 C CA . ILE A 1 84 ? 3.689 0.957 -7.407 1.00 87.94 84 ILE A CA 1
ATOM 632 C C . ILE A 1 84 ? 2.630 1.174 -6.317 1.00 87.94 84 ILE A C 1
ATOM 634 O O . ILE A 1 84 ? 1.480 1.459 -6.639 1.00 87.94 84 ILE A O 1
ATOM 638 N N . GLY A 1 85 ? 3.009 1.112 -5.036 1.00 91.44 85 GLY A N 1
ATOM 639 C CA . GLY A 1 85 ? 2.102 1.382 -3.920 1.00 91.44 85 GLY A CA 1
ATOM 640 C C . GLY A 1 85 ? 1.596 2.826 -3.899 1.00 91.44 85 GLY A C 1
ATOM 641 O O . GLY A 1 85 ? 0.397 3.060 -3.729 1.00 91.44 85 GLY A O 1
ATOM 642 N N . SER A 1 86 ? 2.476 3.801 -4.143 1.00 88.69 86 SER A N 1
ATOM 643 C CA . SER A 1 86 ? 2.103 5.213 -4.264 1.00 88.69 86 SER A CA 1
ATOM 644 C C . SER A 1 86 ? 1.237 5.466 -5.493 1.00 88.69 86 SER A C 1
ATOM 646 O O . SER A 1 86 ? 0.230 6.159 -5.376 1.00 88.69 86 SER A O 1
ATOM 648 N N . ALA A 1 87 ? 1.566 4.865 -6.643 1.00 87.19 87 ALA A N 1
ATOM 649 C CA . ALA A 1 87 ? 0.737 4.971 -7.843 1.00 87.19 87 ALA A CA 1
ATOM 650 C C . ALA A 1 87 ? -0.678 4.415 -7.604 1.00 87.19 87 ALA A C 1
ATOM 652 O O . ALA A 1 87 ? -1.660 5.096 -7.895 1.00 87.19 87 ALA A O 1
ATOM 653 N N . LEU A 1 88 ? -0.792 3.221 -7.008 1.00 88.69 88 LEU A N 1
ATOM 654 C CA . LEU A 1 88 ? -2.078 2.620 -6.643 1.00 88.69 88 LEU A CA 1
ATOM 655 C C . LEU A 1 88 ? -2.895 3.558 -5.745 1.00 88.69 88 LEU A C 1
ATOM 657 O O . LEU A 1 88 ? -4.047 3.863 -6.049 1.00 88.69 88 LEU A O 1
ATOM 661 N N . THR A 1 89 ? -2.278 4.049 -4.669 1.00 89.06 89 THR A N 1
ATOM 662 C CA . THR A 1 89 ? -2.929 4.929 -3.686 1.00 89.06 89 THR A CA 1
ATOM 663 C C . THR A 1 89 ? -3.399 6.234 -4.327 1.00 89.06 89 THR A C 1
ATOM 665 O O . THR A 1 89 ? -4.533 6.659 -4.106 1.00 89.06 89 THR A O 1
ATOM 668 N N . TRP A 1 90 ? -2.554 6.848 -5.160 1.00 84.38 90 TRP A N 1
ATOM 669 C CA . TRP A 1 90 ? -2.875 8.071 -5.890 1.00 84.38 90 TRP A CA 1
ATOM 670 C C . TRP A 1 90 ? -4.097 7.871 -6.783 1.00 84.38 90 TRP A C 1
ATOM 672 O O . TRP A 1 90 ? -5.086 8.584 -6.631 1.00 84.38 90 TRP A O 1
ATOM 682 N N . PHE A 1 91 ? -4.090 6.867 -7.660 1.00 81.31 91 PHE A N 1
ATOM 683 C CA . PHE A 1 91 ? -5.211 6.640 -8.571 1.00 81.31 91 PHE A CA 1
ATOM 684 C C . PHE A 1 91 ? -6.512 6.302 -7.845 1.00 81.31 91 PHE A C 1
ATOM 686 O O . PHE A 1 91 ? -7.564 6.840 -8.194 1.00 81.31 91 PHE A O 1
ATOM 693 N N . MET A 1 92 ? -6.444 5.479 -6.798 1.00 82.75 92 MET A N 1
ATOM 694 C CA . MET A 1 92 ? -7.619 5.126 -6.000 1.00 82.75 92 MET A CA 1
ATOM 695 C C . MET A 1 92 ? -8.187 6.316 -5.211 1.00 82.75 92 MET A C 1
ATOM 697 O O . MET A 1 92 ? -9.360 6.285 -4.838 1.00 82.75 92 MET A O 1
ATOM 701 N N . SER A 1 93 ? -7.408 7.383 -4.987 1.00 81.75 93 SER A N 1
ATOM 702 C CA . SER A 1 93 ? -7.914 8.619 -4.374 1.00 81.75 93 SER A CA 1
ATOM 703 C C . SER A 1 93 ? -8.863 9.400 -5.291 1.00 81.75 93 SER A C 1
ATOM 705 O O . SER A 1 93 ? -9.822 9.992 -4.795 1.00 81.75 93 SER A O 1
ATOM 707 N N . PHE A 1 94 ? -8.654 9.332 -6.612 1.00 73.19 94 PHE A N 1
ATOM 708 C CA . PHE A 1 94 ? -9.504 9.983 -7.617 1.00 73.19 94 PHE A CA 1
ATOM 709 C C . PHE A 1 94 ? -10.615 9.058 -8.125 1.00 73.19 94 PHE A C 1
ATOM 711 O O . PHE A 1 94 ? -11.738 9.501 -8.345 1.00 73.19 94 PHE A O 1
ATOM 718 N N . HIS A 1 95 ? -10.318 7.765 -8.273 1.00 69.12 95 HIS A N 1
ATOM 719 C CA . HIS A 1 95 ? -11.212 6.769 -8.861 1.00 69.12 95 HIS A CA 1
ATOM 720 C C . HIS A 1 95 ? -11.379 5.575 -7.915 1.00 69.12 95 HIS A C 1
ATOM 722 O O . HIS A 1 95 ? -10.832 4.497 -8.133 1.00 69.12 95 HIS A O 1
ATOM 728 N N . ARG A 1 96 ? -12.169 5.756 -6.849 1.00 68.62 96 ARG A N 1
ATOM 729 C CA . ARG A 1 96 ? -12.376 4.733 -5.798 1.00 68.62 96 ARG A CA 1
ATOM 730 C C . ARG A 1 96 ? -12.983 3.415 -6.291 1.00 68.62 96 ARG A C 1
ATOM 732 O O . ARG A 1 96 ? -12.900 2.412 -5.588 1.00 68.62 96 ARG A O 1
ATOM 739 N N . SER A 1 97 ? -13.597 3.428 -7.470 1.00 67.38 97 SER A N 1
ATOM 740 C CA . SER A 1 97 ? -14.366 2.305 -8.014 1.00 67.38 97 SER A CA 1
ATOM 741 C C . SER A 1 97 ? -13.606 1.479 -9.053 1.00 67.38 97 SER A C 1
ATOM 743 O O . SER A 1 97 ? -14.122 0.450 -9.478 1.00 67.38 97 SER A O 1
ATOM 745 N N . ALA A 1 98 ? -12.433 1.935 -9.507 1.00 76.06 98 ALA A N 1
ATOM 746 C CA . ALA A 1 98 ? -11.727 1.326 -10.630 1.00 76.06 98 ALA A CA 1
ATOM 747 C C . ALA A 1 98 ? -10.271 1.029 -10.275 1.00 76.06 98 ALA A C 1
ATOM 749 O O . ALA A 1 98 ? -9.526 1.905 -9.834 1.00 76.06 98 ALA A O 1
ATOM 750 N N . PHE A 1 99 ? -9.855 -0.214 -10.509 1.00 83.31 99 PHE A N 1
ATOM 751 C CA . PHE A 1 99 ? -8.455 -0.588 -10.404 1.00 83.31 99 PHE A CA 1
ATOM 752 C C . PHE A 1 99 ? -7.645 0.072 -11.535 1.00 83.31 99 PHE A C 1
ATOM 754 O O . PHE A 1 99 ? -8.012 -0.069 -12.703 1.00 83.31 99 PHE A O 1
ATOM 761 N N . PRO A 1 100 ? -6.541 0.776 -11.228 1.00 80.12 100 PRO A N 1
ATOM 762 C CA . PRO A 1 100 ? -5.837 1.607 -12.206 1.00 80.12 100 PRO A CA 1
ATOM 763 C C . PRO A 1 100 ? -4.941 0.845 -13.183 1.00 80.12 100 PRO A C 1
ATOM 765 O O . PRO A 1 100 ? -4.443 1.447 -14.131 1.00 80.12 100 PRO A O 1
ATOM 768 N N . PHE A 1 101 ? -4.711 -0.455 -12.972 1.00 83.69 101 PHE A N 1
ATOM 769 C CA . PHE A 1 101 ? -3.771 -1.233 -13.784 1.00 83.69 101 PHE A CA 1
ATOM 770 C C . PHE A 1 101 ? -4.422 -2.421 -14.513 1.00 83.69 101 PHE A C 1
ATOM 772 O O . PHE A 1 101 ? -3.915 -3.544 -14.409 1.00 83.69 101 PHE A O 1
ATOM 779 N N . PRO A 1 102 ? -5.540 -2.230 -15.239 1.00 76.56 102 PRO A N 1
ATOM 780 C CA . PRO A 1 102 ? -6.199 -3.328 -15.932 1.00 76.56 102 PRO A CA 1
ATOM 781 C C . PRO A 1 102 ? -5.290 -3.895 -17.029 1.00 76.56 102 PRO A C 1
ATOM 783 O O . PRO A 1 102 ? -4.467 -3.196 -17.617 1.00 76.56 102 PRO A O 1
ATOM 786 N N . THR A 1 103 ? -5.461 -5.177 -17.334 1.00 69.81 103 THR A N 1
ATOM 787 C CA . THR A 1 103 ? -4.765 -5.837 -18.448 1.00 69.81 103 THR A CA 1
ATOM 788 C C . THR A 1 103 ? -5.776 -6.420 -19.414 1.00 69.81 103 THR A C 1
ATOM 790 O O . THR A 1 103 ? -6.740 -7.064 -19.001 1.00 69.81 103 THR A O 1
ATOM 793 N N . GLU A 1 104 ? -5.529 -6.235 -20.710 1.00 66.50 104 GLU A N 1
ATOM 794 C CA . GLU A 1 104 ? -6.400 -6.726 -21.783 1.00 66.50 104 GLU A CA 1
ATOM 795 C C . GLU A 1 104 ? -6.661 -8.235 -21.666 1.00 66.50 104 GLU A C 1
ATOM 797 O O . GLU A 1 104 ? -7.794 -8.687 -21.820 1.00 66.50 104 GLU A O 1
ATOM 802 N N . ARG A 1 105 ? -5.627 -9.001 -21.290 1.00 65.50 105 ARG A N 1
ATOM 803 C CA . ARG A 1 105 ? -5.689 -10.459 -21.125 1.00 65.50 105 ARG A CA 1
ATOM 804 C C . ARG A 1 105 ? -6.780 -10.924 -20.157 1.00 65.50 105 ARG A C 1
ATOM 806 O O . ARG A 1 105 ? -7.354 -11.984 -20.381 1.00 65.50 105 ARG A O 1
ATOM 813 N N . TRP A 1 106 ? -7.033 -10.172 -19.087 1.00 63.28 106 TRP A N 1
ATOM 814 C CA . TRP A 1 106 ? -7.941 -10.589 -18.012 1.00 63.28 106 TRP A CA 1
ATOM 815 C C . TRP A 1 106 ? -9.232 -9.770 -17.968 1.00 63.28 106 TRP A C 1
ATOM 817 O O . TRP A 1 106 ? -10.255 -10.277 -17.523 1.00 63.28 106 TRP A O 1
ATOM 827 N N . TYR A 1 107 ? -9.198 -8.534 -18.472 1.00 64.44 107 TYR A N 1
ATOM 828 C CA . TYR A 1 107 ? -10.339 -7.621 -18.458 1.00 64.44 107 TYR A CA 1
ATOM 829 C C . TYR A 1 107 ? -11.079 -7.528 -19.800 1.00 64.44 107 TYR A C 1
ATOM 831 O O . TYR A 1 107 ? -12.159 -6.950 -19.826 1.00 64.44 107 TYR A O 1
ATOM 839 N N . GLY A 1 108 ? -10.575 -8.101 -20.903 1.00 67.69 108 GLY A N 1
ATOM 840 C CA . GLY A 1 108 ? -11.328 -8.328 -22.151 1.00 67.69 108 GLY A CA 1
ATOM 841 C C . GLY A 1 108 ? -12.241 -7.170 -22.595 1.00 67.69 108 GLY A C 1
ATOM 842 O O . GLY A 1 108 ? -11.779 -6.069 -22.889 1.00 67.69 108 GLY A O 1
ATOM 843 N N . GLU A 1 109 ? -13.560 -7.396 -22.640 1.00 60.00 109 GLU A N 1
ATOM 844 C CA . GLU A 1 109 ? -14.539 -6.346 -22.978 1.00 60.00 109 GLU A CA 1
ATOM 845 C C . GLU A 1 109 ? -14.645 -5.229 -21.932 1.00 60.00 109 GLU A C 1
ATOM 847 O O . GLU A 1 109 ? -14.898 -4.086 -22.304 1.00 60.00 109 GLU A O 1
ATOM 852 N N . GLN A 1 110 ? -14.403 -5.512 -20.649 1.00 57.47 110 GLN A N 1
ATOM 853 C CA . GLN A 1 110 ? -14.359 -4.486 -19.601 1.00 57.47 110 GLN A CA 1
ATOM 854 C C . GLN A 1 110 ? -13.171 -3.539 -19.802 1.00 57.47 110 GLN A C 1
ATOM 856 O O . GLN A 1 110 ? -13.310 -2.348 -19.546 1.00 57.47 110 GLN A O 1
ATOM 861 N N . TYR A 1 111 ? -12.041 -4.026 -20.335 1.00 60.84 111 TYR A N 1
ATOM 862 C CA . TYR A 1 111 ? -10.917 -3.178 -20.754 1.00 60.84 111 TYR A CA 1
ATOM 863 C C . TYR A 1 111 ? -11.347 -2.210 -21.866 1.00 60.84 111 TYR A C 1
ATOM 865 O O . TYR A 1 111 ? -11.095 -1.010 -21.777 1.00 60.84 111 TYR A O 1
ATOM 873 N N . LYS A 1 112 ? -12.084 -2.703 -22.871 1.00 55.31 112 LYS A N 1
ATOM 874 C CA . LYS A 1 112 ? -12.610 -1.877 -23.972 1.00 55.31 112 LYS A CA 1
ATOM 875 C C . LYS A 1 112 ? -13.704 -0.909 -23.515 1.00 55.31 112 LYS A C 1
ATOM 877 O O . LYS A 1 112 ? -13.737 0.225 -23.979 1.00 55.31 112 LYS A O 1
ATOM 882 N N . ALA A 1 113 ? -14.579 -1.318 -22.597 1.00 54.81 113 ALA A N 1
ATOM 883 C CA . ALA A 1 113 ? -15.621 -0.466 -22.027 1.00 54.81 113 ALA A CA 1
ATOM 884 C C . ALA A 1 113 ? -15.032 0.639 -21.135 1.00 54.81 113 ALA A C 1
ATOM 886 O O . ALA A 1 113 ? -15.430 1.794 -21.257 1.00 54.81 113 ALA A O 1
ATOM 887 N N . ALA A 1 114 ? -14.036 0.308 -20.308 1.00 55.94 114 ALA A N 1
ATOM 888 C CA . ALA A 1 114 ? -13.307 1.273 -19.493 1.00 55.94 114 ALA A CA 1
ATOM 889 C C . ALA A 1 114 ? -12.519 2.265 -20.369 1.00 55.94 114 ALA A C 1
ATOM 891 O O . ALA A 1 114 ? -12.499 3.457 -20.084 1.00 55.94 114 ALA A O 1
ATOM 892 N N . GLN A 1 115 ? -11.941 1.800 -21.482 1.00 55.59 115 GLN A N 1
ATOM 893 C CA . GLN A 1 115 ? -11.258 2.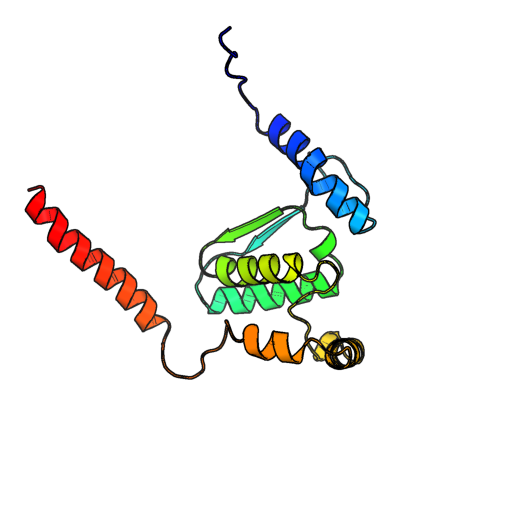654 -22.459 1.00 55.59 115 GLN A CA 1
ATOM 894 C C . GLN A 1 115 ? -12.221 3.590 -23.210 1.00 55.59 115 GLN A C 1
ATOM 896 O O . GLN A 1 115 ? -11.861 4.723 -23.518 1.00 55.59 115 GLN A O 1
ATOM 901 N N . LYS A 1 116 ? -13.444 3.123 -23.494 1.00 46.84 116 LYS A N 1
ATOM 902 C CA . LYS A 1 116 ? -14.456 3.835 -24.291 1.00 46.84 116 LYS A CA 1
ATOM 903 C C . LYS A 1 116 ? -15.306 4.818 -23.477 1.00 46.84 116 LYS A C 1
ATOM 905 O O . LYS A 1 116 ? -15.883 5.724 -24.066 1.00 46.84 116 LYS A O 1
ATOM 910 N N . ALA A 1 117 ? -15.358 4.681 -22.151 1.00 54.44 117 ALA A N 1
ATOM 911 C CA . ALA A 1 117 ? -16.073 5.580 -21.237 1.00 54.44 117 ALA A CA 1
ATOM 912 C C . ALA A 1 117 ? -15.346 6.923 -20.958 1.00 54.44 117 ALA A C 1
ATOM 914 O O . ALA A 1 117 ? -15.576 7.546 -19.927 1.00 54.44 117 ALA A O 1
ATOM 915 N N . ASP A 1 118 ? -14.516 7.391 -21.900 1.00 51.66 118 ASP A N 1
ATOM 916 C CA . ASP A 1 118 ? -14.080 8.796 -22.021 1.00 51.66 118 ASP A CA 1
ATOM 917 C C . ASP A 1 118 ? -12.973 9.309 -21.065 1.00 51.66 118 ASP A C 1
ATOM 919 O O . ASP A 1 118 ? -12.800 10.511 -20.913 1.00 51.66 118 ASP A O 1
ATOM 923 N N . THR A 1 119 ? -12.176 8.452 -20.404 1.00 45.38 119 THR A N 1
ATOM 924 C CA . THR A 1 119 ? -11.189 8.945 -19.395 1.00 45.38 119 THR A CA 1
ATOM 925 C C . THR A 1 119 ? -9.873 8.167 -19.251 1.00 45.38 119 THR A C 1
ATOM 927 O O . THR A 1 119 ? -9.002 8.575 -18.481 1.00 45.38 119 THR A O 1
ATOM 930 N N . ILE A 1 120 ? -9.656 7.072 -19.991 1.00 49.03 120 ILE A N 1
ATOM 931 C CA . ILE A 1 120 ? -8.413 6.275 -19.867 1.00 49.03 120 ILE A CA 1
ATOM 932 C C . ILE A 1 120 ? -7.269 6.801 -20.741 1.00 49.03 120 ILE A C 1
ATOM 934 O O . ILE A 1 120 ? -6.114 6.591 -20.388 1.00 49.03 120 ILE A O 1
ATOM 938 N N . GLY A 1 121 ? -7.544 7.542 -21.820 1.00 50.12 121 GLY A N 1
ATOM 939 C CA . GLY A 1 121 ? -6.492 8.182 -22.629 1.00 50.12 121 GLY A CA 1
ATOM 940 C C . GLY A 1 121 ? -5.636 9.143 -21.798 1.00 50.12 121 GLY A C 1
ATOM 941 O O . GLY A 1 121 ? -4.416 9.016 -21.757 1.00 50.12 121 GLY A O 1
ATOM 942 N N . THR A 1 122 ? -6.293 9.999 -21.013 1.00 50.66 122 THR A N 1
ATOM 943 C CA . THR A 1 122 ? -5.645 10.909 -20.059 1.00 50.66 122 THR A CA 1
ATOM 944 C C . THR A 1 122 ? -4.882 10.141 -18.978 1.00 50.66 122 THR A C 1
ATOM 946 O O . THR A 1 122 ? -3.801 10.555 -18.569 1.00 50.66 122 THR A O 1
ATOM 949 N N . LEU A 1 123 ? -5.402 8.989 -18.544 1.00 48.53 123 LEU A N 1
ATOM 950 C CA . LEU A 1 123 ? -4.740 8.126 -17.571 1.00 48.53 123 LEU A CA 1
ATOM 951 C C . LEU A 1 123 ? -3.510 7.431 -18.165 1.00 48.53 123 LEU A C 1
ATOM 953 O O . LEU A 1 123 ? -2.505 7.368 -17.487 1.00 48.53 123 LEU A O 1
ATOM 957 N N . HIS A 1 124 ? -3.532 6.965 -19.415 1.00 49.75 124 HIS A N 1
ATOM 958 C CA . HIS A 1 124 ? -2.367 6.389 -20.100 1.00 49.75 124 HIS A CA 1
ATOM 959 C C . HIS A 1 124 ? -1.272 7.432 -20.365 1.00 49.75 124 HIS A C 1
ATOM 961 O O . HIS A 1 124 ? -0.094 7.139 -20.162 1.00 49.75 124 HIS A O 1
ATOM 967 N N . GLU A 1 125 ? -1.647 8.651 -20.761 1.00 48.38 125 GLU A N 1
ATOM 968 C CA . GLU A 1 125 ? -0.699 9.754 -20.970 1.00 48.38 125 GLU A CA 1
ATOM 969 C C . GLU A 1 125 ? 0.011 10.166 -19.668 1.00 48.38 125 GLU A C 1
ATOM 971 O O . GLU A 1 125 ? 1.194 10.497 -19.699 1.00 48.38 125 GLU A O 1
ATOM 976 N N . HIS A 1 126 ? -0.664 10.063 -18.514 1.00 47.19 126 HIS A N 1
ATOM 977 C CA . HIS A 1 126 ? -0.110 10.447 -17.206 1.00 47.19 126 HIS A CA 1
ATOM 978 C C . HIS A 1 126 ? 0.357 9.258 -16.332 1.00 47.19 126 HIS A C 1
ATOM 980 O O . HIS A 1 126 ? 1.114 9.458 -15.384 1.00 47.19 126 HIS A O 1
ATOM 986 N N . ALA A 1 127 ? -0.037 8.015 -16.642 1.00 42.66 127 ALA A N 1
ATOM 987 C CA . ALA A 1 127 ? 0.394 6.771 -15.978 1.00 42.66 127 ALA A CA 1
ATOM 988 C C . ALA A 1 127 ? 1.662 6.169 -16.597 1.00 42.66 127 ALA A C 1
ATOM 990 O O . ALA A 1 127 ? 2.125 5.111 -16.161 1.00 42.66 127 ALA A O 1
ATOM 991 N N . SER A 1 128 ? 2.267 6.858 -17.567 1.00 46.84 128 SER A N 1
ATOM 992 C CA . SER A 1 128 ? 3.581 6.549 -18.134 1.00 46.84 128 SER A CA 1
ATOM 993 C C . SER A 1 128 ? 4.721 6.836 -17.135 1.00 46.84 128 SER A C 1
ATOM 995 O O . SER A 1 128 ? 5.709 7.494 -17.441 1.00 46.84 128 SER A O 1
ATOM 997 N N . TYR A 1 129 ? 4.582 6.364 -15.893 1.00 49.62 129 TYR A N 1
ATOM 998 C CA . TYR A 1 129 ? 5.559 6.543 -14.816 1.00 49.62 129 TYR A CA 1
ATOM 999 C C . TYR A 1 129 ? 6.534 5.359 -14.695 1.00 49.62 129 TYR A C 1
ATOM 1001 O O . TYR A 1 129 ? 7.546 5.454 -14.008 1.00 49.62 129 TYR A O 1
ATOM 1009 N N . LEU A 1 130 ? 6.266 4.230 -15.365 1.00 44.53 130 LEU A N 1
ATOM 1010 C CA . LEU A 1 130 ? 7.064 3.001 -15.214 1.00 44.53 130 LEU A CA 1
ATOM 1011 C C . LEU A 1 130 ? 7.897 2.612 -16.444 1.00 44.53 130 LEU A C 1
ATOM 1013 O O . LEU A 1 130 ? 8.686 1.672 -16.355 1.00 44.53 130 LEU A O 1
ATOM 1017 N N . THR A 1 131 ? 7.807 3.351 -17.552 1.00 44.56 131 THR A N 1
ATOM 1018 C CA . THR A 1 131 ? 8.668 3.140 -18.730 1.00 44.56 131 THR A CA 1
ATOM 1019 C C . THR A 1 131 ? 9.022 4.454 -19.433 1.00 44.56 131 THR A C 1
ATOM 1021 O O . THR A 1 131 ? 8.458 4.748 -20.487 1.00 44.56 131 THR A O 1
ATOM 1024 N N . PRO A 1 132 ? 10.009 5.231 -18.948 1.00 40.81 132 PRO A N 1
ATOM 1025 C CA . PRO A 1 132 ? 10.761 6.087 -19.846 1.00 40.81 132 PRO A CA 1
ATOM 1026 C C . PRO A 1 132 ? 11.685 5.162 -20.645 1.00 40.81 132 PRO A C 1
ATOM 1028 O O . PRO A 1 132 ? 12.767 4.796 -20.192 1.00 40.81 132 PRO A O 1
ATOM 1031 N N . SER A 1 133 ? 11.265 4.731 -21.832 1.00 45.38 133 SER A N 1
ATOM 1032 C CA . SER A 1 133 ? 12.135 3.953 -22.723 1.00 45.38 133 SER A CA 1
ATOM 1033 C C . SER A 1 133 ? 13.251 4.790 -23.362 1.00 45.38 133 SER A C 1
ATOM 1035 O O . SER A 1 133 ? 13.938 4.288 -24.246 1.00 45.38 133 SER A O 1
ATOM 1037 N N . GLN A 1 134 ? 13.486 6.040 -22.937 1.00 50.06 134 GLN A N 1
ATOM 1038 C CA . GLN A 1 134 ? 14.532 6.894 -23.504 1.00 50.06 134 GLN A CA 1
ATOM 1039 C C . GLN A 1 134 ? 15.152 7.812 -22.433 1.00 50.06 134 GLN A C 1
ATOM 1041 O O . GLN A 1 134 ? 14.590 8.845 -22.089 1.00 50.06 134 GLN A O 1
ATOM 1046 N N . GLY A 1 135 ? 16.326 7.440 -21.903 1.00 50.91 135 GLY A N 1
ATOM 1047 C CA . GLY A 1 135 ? 17.304 8.423 -21.404 1.00 50.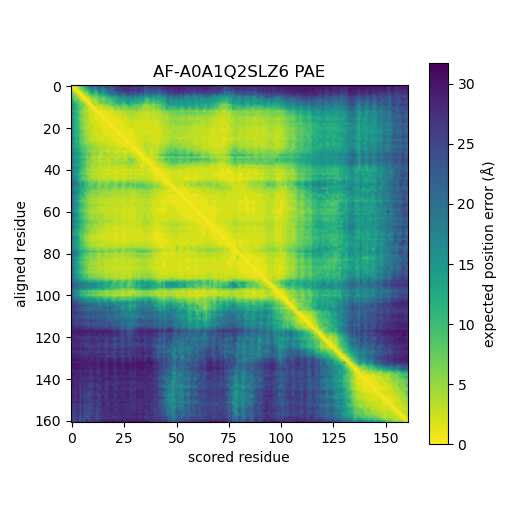91 135 GLY A CA 1
ATOM 1048 C C . GLY A 1 135 ? 17.946 8.186 -20.033 1.00 50.91 135 GLY A C 1
ATOM 1049 O O . GLY A 1 135 ? 19.130 8.468 -19.884 1.00 50.91 135 GLY A O 1
ATOM 1050 N N . LEU A 1 136 ? 17.235 7.651 -19.035 1.00 52.50 136 LEU A N 1
ATOM 1051 C CA . LEU A 1 136 ? 17.783 7.482 -17.678 1.00 52.50 136 LEU A CA 1
ATOM 1052 C C . LEU A 1 136 ? 17.800 6.010 -17.272 1.00 52.50 136 LEU A C 1
ATOM 1054 O O . LEU A 1 136 ? 16.769 5.413 -16.968 1.00 52.50 136 LEU A O 1
ATOM 1058 N N . ASN A 1 137 ? 18.992 5.410 -17.264 1.00 62.94 137 ASN A N 1
ATOM 1059 C CA . ASN A 1 137 ? 19.163 4.043 -16.788 1.00 62.94 137 ASN A CA 1
ATOM 1060 C C . ASN A 1 137 ? 19.158 4.005 -15.238 1.00 62.94 137 ASN A C 1
ATOM 1062 O O . ASN A 1 137 ? 19.600 4.938 -14.568 1.00 62.94 137 ASN A O 1
ATOM 1066 N N . LEU A 1 138 ? 18.650 2.916 -14.650 1.00 56.84 138 LEU A N 1
ATOM 1067 C CA . LEU A 1 138 ? 18.548 2.720 -13.190 1.00 56.84 138 LEU A CA 1
ATOM 1068 C C . LEU A 1 138 ? 19.905 2.851 -12.475 1.00 56.84 138 LEU A C 1
ATOM 1070 O O . LEU A 1 138 ? 19.981 3.328 -11.343 1.00 56.84 138 LEU A O 1
ATOM 1074 N N . TRP A 1 139 ? 20.977 2.457 -13.159 1.00 63.16 139 TRP A N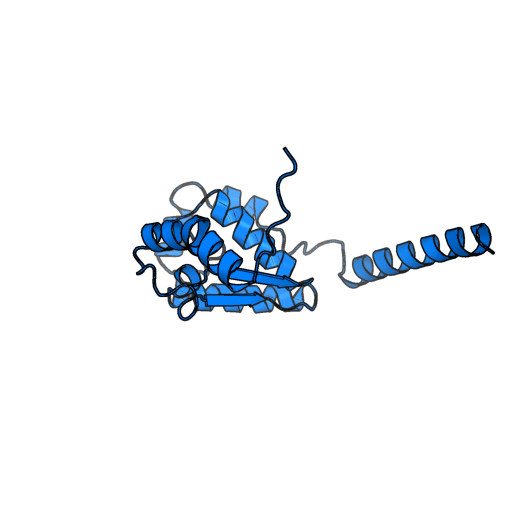 1
ATOM 1075 C CA . TRP A 1 139 ? 22.343 2.607 -12.674 1.00 63.16 139 TRP A CA 1
ATOM 1076 C C . TRP A 1 139 ? 22.761 4.074 -12.546 1.00 63.16 139 TRP A C 1
ATOM 1078 O O . TRP A 1 139 ? 23.493 4.394 -11.619 1.00 63.16 139 TRP A O 1
ATOM 1088 N N . SER A 1 140 ? 22.242 4.974 -13.385 1.00 70.06 140 SER A N 1
ATOM 1089 C CA . SER A 1 140 ? 22.516 6.413 -13.320 1.00 70.06 140 SER A CA 1
ATOM 1090 C C . SER A 1 140 ? 21.871 7.038 -12.093 1.00 70.06 140 SER A C 1
ATOM 1092 O O . SER A 1 140 ? 22.516 7.823 -11.415 1.00 70.06 140 SER A O 1
ATOM 1094 N N . LEU A 1 141 ? 20.639 6.653 -11.748 1.00 64.62 141 LEU A N 1
ATOM 1095 C CA . LEU A 1 141 ? 19.962 7.147 -10.542 1.00 64.62 141 LEU A CA 1
ATOM 1096 C C . LEU A 1 141 ? 20.656 6.674 -9.261 1.00 64.62 141 LEU A C 1
ATOM 1098 O O . LEU A 1 141 ? 20.903 7.470 -8.358 1.00 64.62 141 LEU A O 1
ATOM 1102 N N . ILE A 1 142 ? 21.016 5.389 -9.200 1.00 72.25 142 ILE A N 1
ATOM 1103 C CA . ILE A 1 142 ? 21.755 4.827 -8.063 1.00 72.25 142 ILE A CA 1
ATOM 1104 C C . ILE A 1 142 ? 23.141 5.477 -7.950 1.00 72.25 142 ILE A C 1
ATOM 1106 O O . ILE A 1 142 ? 23.530 5.889 -6.859 1.00 72.25 142 ILE A O 1
ATOM 1110 N N . ALA A 1 143 ? 23.861 5.631 -9.064 1.00 75.94 143 ALA A N 1
ATOM 1111 C CA . ALA A 1 143 ? 25.154 6.309 -9.089 1.00 75.94 143 ALA A CA 1
ATOM 1112 C C . ALA A 1 143 ? 25.043 7.784 -8.674 1.00 75.94 143 ALA A C 1
ATOM 1114 O O . ALA A 1 143 ? 25.907 8.270 -7.952 1.00 75.94 143 ALA A O 1
ATOM 1115 N N . PHE A 1 144 ? 23.971 8.481 -9.060 1.00 81.38 144 PHE A N 1
ATOM 1116 C CA . PHE A 1 144 ? 23.744 9.878 -8.688 1.00 81.38 144 PHE A CA 1
ATOM 1117 C C . PHE A 1 144 ? 23.487 10.037 -7.185 1.00 81.38 144 PHE A C 1
ATOM 1119 O O . PHE A 1 144 ? 24.063 10.915 -6.550 1.00 81.38 144 PHE A O 1
ATOM 1126 N N . ILE A 1 145 ? 22.677 9.154 -6.590 1.00 78.00 145 ILE A N 1
ATOM 1127 C CA . ILE A 1 145 ? 22.393 9.170 -5.147 1.00 78.00 145 ILE A CA 1
ATOM 1128 C C . ILE A 1 145 ? 23.643 8.804 -4.339 1.00 78.00 145 ILE A C 1
ATOM 1130 O O . ILE A 1 145 ? 23.975 9.490 -3.371 1.00 78.00 145 ILE A O 1
ATOM 1134 N N . LEU A 1 146 ? 24.364 7.751 -4.740 1.00 80.81 146 LEU A N 1
ATOM 1135 C CA . LEU A 1 146 ? 25.604 7.343 -4.073 1.00 80.81 146 LEU A CA 1
ATOM 1136 C C . LEU A 1 146 ? 26.691 8.414 -4.211 1.00 80.81 146 LEU A C 1
ATOM 1138 O O . LEU A 1 146 ? 27.332 8.760 -3.222 1.00 80.81 146 LEU A O 1
ATOM 1142 N N . GLY A 1 147 ? 26.849 8.983 -5.407 1.00 81.19 147 GLY A N 1
ATOM 1143 C CA . GLY A 1 147 ? 27.776 10.079 -5.676 1.00 81.19 147 GLY A CA 1
ATOM 1144 C C . GLY A 1 147 ? 27.447 11.328 -4.861 1.00 81.19 147 GLY A C 1
ATOM 1145 O O . GLY A 1 147 ? 28.327 11.875 -4.203 1.00 81.19 147 GLY A O 1
ATOM 1146 N N . GLY A 1 148 ? 26.176 11.737 -4.817 1.00 81.38 148 GLY A N 1
ATOM 1147 C CA . GLY A 1 148 ? 25.729 12.872 -4.006 1.00 81.38 148 GLY A CA 1
ATOM 1148 C C . GLY A 1 148 ? 25.951 12.655 -2.507 1.00 81.38 148 GLY A C 1
ATOM 1149 O O . GLY A 1 148 ? 26.394 13.566 -1.811 1.00 81.38 148 GLY A O 1
ATOM 1150 N N . THR A 1 149 ? 25.728 11.434 -2.015 1.00 84.88 149 THR A N 1
ATOM 1151 C CA . THR A 1 149 ? 25.969 11.078 -0.606 1.00 84.88 149 THR A CA 1
ATOM 1152 C C . THR A 1 149 ? 27.462 11.105 -0.266 1.00 84.88 149 THR A C 1
ATOM 1154 O O . THR A 1 149 ? 27.845 11.637 0.774 1.00 84.88 149 THR A O 1
ATOM 1157 N N . LEU A 1 150 ? 28.319 10.590 -1.154 1.00 86.31 150 LEU A N 1
ATOM 1158 C CA . LEU A 1 150 ? 29.777 10.611 -0.995 1.00 86.31 150 LEU A CA 1
ATOM 1159 C C . LEU A 1 150 ? 30.350 12.030 -1.018 1.00 86.31 150 LEU A C 1
ATOM 1161 O O . LEU A 1 150 ? 31.193 12.352 -0.187 1.00 86.31 150 LEU A O 1
ATOM 1165 N N . ILE A 1 151 ? 29.874 12.886 -1.927 1.00 84.88 151 ILE A N 1
ATOM 1166 C CA . ILE A 1 151 ? 30.274 14.300 -1.978 1.00 84.88 151 ILE A CA 1
ATOM 1167 C C . ILE A 1 151 ? 29.853 15.010 -0.690 1.00 84.88 151 ILE A C 1
ATOM 1169 O O . ILE A 1 151 ? 30.650 15.737 -0.105 1.00 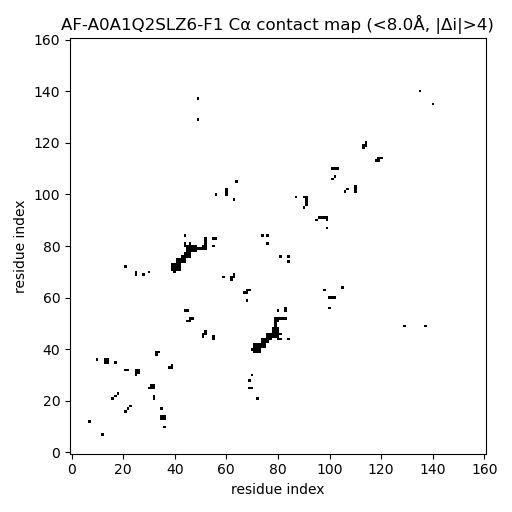84.88 151 ILE A O 1
ATOM 1173 N N . ASN A 1 152 ? 28.633 14.760 -0.210 1.00 81.69 152 ASN A N 1
ATOM 1174 C CA . ASN A 1 152 ? 28.154 15.354 1.034 1.00 81.69 152 ASN A CA 1
ATOM 1175 C C . ASN A 1 152 ? 29.017 14.925 2.235 1.00 81.69 152 ASN A C 1
ATOM 1177 O O . ASN A 1 152 ? 29.405 15.755 3.051 1.00 81.69 152 ASN A O 1
ATOM 1181 N N . LEU A 1 153 ? 29.405 13.647 2.304 1.00 83.81 153 LEU A N 1
ATOM 1182 C CA . LEU A 1 153 ? 30.317 13.140 3.334 1.00 83.81 153 LEU A CA 1
ATOM 1183 C C . LEU A 1 153 ? 31.725 13.743 3.218 1.00 83.81 153 LEU A C 1
ATOM 1185 O O . LEU A 1 153 ? 32.301 14.114 4.234 1.00 83.81 153 LEU A O 1
ATOM 1189 N N . LEU A 1 154 ? 32.265 13.902 2.007 1.00 84.69 154 LEU A N 1
ATOM 1190 C CA . LEU A 1 154 ? 33.573 14.529 1.775 1.00 84.69 154 LEU A CA 1
ATOM 1191 C C . LEU A 1 154 ? 33.618 16.011 2.150 1.00 84.69 154 LEU A C 1
ATOM 1193 O O . LEU A 1 154 ? 34.686 16.504 2.488 1.00 84.69 154 LEU A O 1
ATOM 1197 N N . VAL A 1 155 ? 32.492 16.720 2.078 1.00 84.31 155 VAL A N 1
ATOM 1198 C CA . VAL A 1 155 ? 32.403 18.124 2.503 1.00 84.31 155 VAL A CA 1
ATOM 1199 C C . VAL A 1 155 ? 32.199 18.222 4.013 1.00 84.31 155 VAL A C 1
ATOM 1201 O O . VAL A 1 155 ? 32.842 19.037 4.666 1.00 84.31 155 VAL A O 1
ATOM 1204 N N . ILE A 1 156 ? 31.331 17.382 4.580 1.00 82.75 156 ILE A N 1
ATOM 1205 C CA . ILE A 1 156 ? 30.983 17.424 6.004 1.00 82.75 156 ILE A CA 1
ATOM 1206 C C . ILE A 1 156 ? 32.133 16.909 6.878 1.00 82.75 156 ILE A C 1
ATOM 1208 O O . ILE A 1 156 ? 32.438 17.531 7.887 1.00 82.75 156 ILE A O 1
ATOM 1212 N N . ILE A 1 157 ? 32.805 15.815 6.509 1.00 84.00 157 ILE A N 1
ATOM 1213 C CA . ILE A 1 157 ? 33.844 15.203 7.357 1.00 84.00 157 ILE A CA 1
ATOM 1214 C C . ILE A 1 157 ? 34.983 16.191 7.694 1.00 84.00 157 ILE A C 1
ATOM 1216 O O . ILE A 1 157 ? 35.258 16.334 8.880 1.00 84.00 157 ILE A O 1
ATOM 1220 N N . PRO A 1 158 ? 35.575 16.939 6.737 1.00 82.69 158 PRO A N 1
ATOM 1221 C CA . PRO A 1 158 ? 36.611 17.939 7.020 1.00 82.69 158 PRO A CA 1
ATOM 1222 C C . PRO A 1 158 ? 36.124 19.172 7.791 1.00 82.69 158 PRO A C 1
ATOM 1224 O O . PRO A 1 158 ? 36.931 19.880 8.379 1.00 82.69 158 PRO A O 1
ATOM 1227 N N . LEU A 1 159 ? 34.820 19.469 7.755 1.00 77.06 159 LEU A N 1
ATOM 1228 C CA . LEU A 1 159 ? 34.221 20.595 8.483 1.00 77.06 159 LEU A CA 1
ATOM 1229 C C . LEU A 1 159 ? 34.023 20.292 9.976 1.00 77.06 159 LEU A C 1
ATOM 1231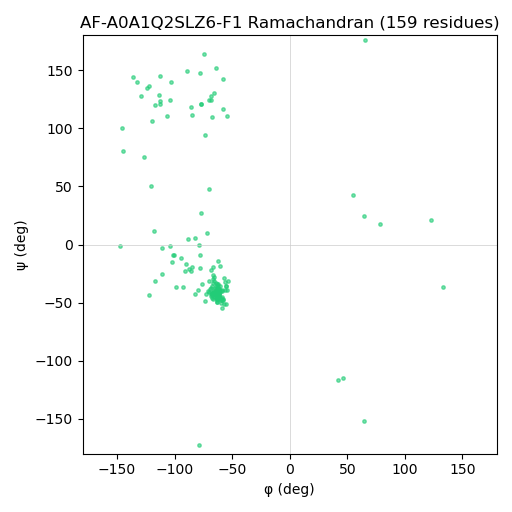 O O . LEU A 1 159 ? 33.876 21.222 10.767 1.00 77.06 159 LEU A O 1
ATOM 1235 N N . PHE A 1 160 ? 34.005 19.011 10.353 1.00 71.69 160 PHE A N 1
ATOM 1236 C CA . PHE A 1 160 ? 33.799 18.543 11.728 1.00 71.69 160 PHE A CA 1
ATOM 1237 C C . PHE A 1 160 ? 34.997 17.757 12.293 1.00 71.69 160 PHE A C 1
ATOM 1239 O O . PHE A 1 160 ? 34.866 17.140 13.352 1.00 71.69 160 PHE A O 1
ATOM 1246 N N . SER A 1 161 ? 36.144 17.780 11.607 1.00 58.44 161 SER A N 1
ATOM 1247 C CA . SER A 1 161 ? 37.411 17.158 12.023 1.00 58.44 161 SER A CA 1
ATOM 1248 C C . SER A 1 161 ? 38.497 18.187 12.293 1.00 58.44 161 SER A C 1
ATOM 1250 O O . SER A 1 161 ? 38.600 19.119 11.466 1.00 58.44 161 SER A O 1
#

Sequence (161 aa):
MKEKAKLIVGKDVIAEEHEKYVKPRRAYAKIDAGDPEKDAVGLGLSGGGIRSATFNLGILQAVELYGFLKRVDYLSTVSGGGYIGSALTWFMSFHRSAFPFPTERWYGEQYKAAQKADTIGTLHEHASYLTPSQGLNLWSLIAFILGGTLINLLVIIPLFS

Mean predicted aligned error: 13.1 Å

Solvent-accessible surface area (backbone atoms only — not comparable to full-atom values): 9572 Å² total; per-residue (Å²): 134,82,82,73,86,73,85,81,49,73,69,58,52,45,49,52,46,30,65,71,51,44,36,60,51,21,53,75,65,74,42,80,71,66,51,62,91,77,61,67,34,75,45,78,33,57,50,68,40,70,67,28,21,56,51,49,50,54,50,51,42,52,37,44,73,73,62,46,49,78,59,50,70,42,82,46,59,36,73,16,12,32,61,49,48,50,50,52,53,54,47,40,72,80,36,79,89,54,78,85,68,78,46,62,93,84,36,50,68,58,43,53,50,54,51,65,71,79,58,39,66,65,44,56,72,69,61,61,78,84,64,73,91,74,88,75,57,74,66,55,57,52,49,50,52,52,49,52,52,50,52,51,47,64,56,48,51,66,74,78,100

Secondary structure (DSSP, 8-state):
---------HHHHHHHHIIIIIHHHHHHTT-----TTTS--EEEE--SHHHHHHHHHHHHHHHHHTT-GGG--EEEE-THHHHHHHHHHHHHHH-TTS-S---HHHHHHHHHHHHHSS-HHHHHHH-TTS---SS--HHHHHHHHHHHHHHHHHHHHHH--

Nearest PDB structures (foldseek):
  5izr-assembly3_C  TM=5.929E-01  e=9.756E-03  Homo sapiens
  5izr-assembly4_D  TM=5.986E-01  e=1.913E-02  Homo sapiens
  5izr-assembly1_A  TM=5.987E-01  e=1.913E-02  Homo sapiens
  5izr-assembly2_B  TM=5.958E-01  e=1.913E-02  Homo sapiens

pLDDT: mean 77.33, std 15.81, range [40.81, 96.88]

InterPro domains:
  IPR002641 Patatin-like phospholipase domain [PF01734] (45-96)
  IPR016035 Acyl transferase/acyl hydrolase/lysophospholipase [SSF52151] (13-93)

Radius of gyration: 21.12 Å; Cα contacts (8 Å, |Δi|>4): 120; chains: 1; bounding box: 57×34×58 Å